Protein AF-A0A7J8NV21-F1 (afdb_monomer_lite)

Radius of gyration: 11.47 Å; chains: 1; bounding box: 27×15×31 Å

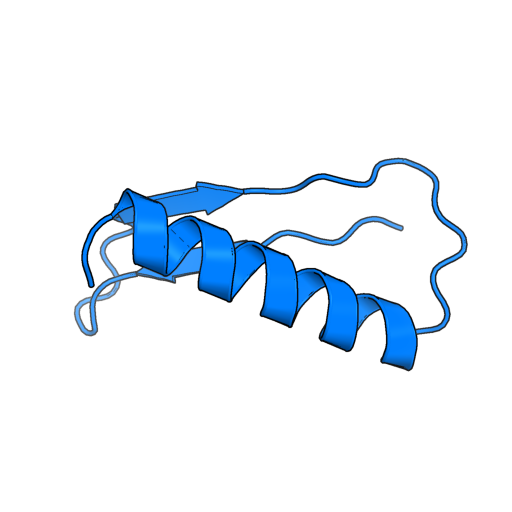Foldseek 3Di:
DWAKEWDADPVGHTPDIDTDDDDDPDDPVNSVVVRVVRVVVVCVVVVD

Secondary structure (DSSP, 8-state):
--EEEEEE-TTS-EEEEEEEESS----HHHHHHHHHHHHHHHHHHHT-

Structure (mmCIF, N/CA/C/O backbone):
data_AF-A0A7J8NV21-F1
#
_entry.id   AF-A0A7J8NV21-F1
#
loop_
_atom_site.group_PDB
_atom_site.id
_atom_site.type_symbol
_atom_site.label_atom_id
_atom_site.label_alt_id
_atom_site.label_comp_id
_atom_site.label_asym_id
_atom_site.label_entity_id
_atom_site.label_seq_id
_atom_site.pdbx_PDB_ins_code
_atom_site.Cartn_x
_atom_site.Cartn_y
_atom_site.Cartn_z
_atom_site.occupancy
_atom_site.B_iso_or_equiv
_atom_site.auth_seq_id
_atom_site.auth_comp_id
_atom_site.auth_asym_id
_atom_site.auth_atom_id
_atom_site.pdbx_PDB_model_num
ATOM 1 N N . MET A 1 1 ? 14.145 -5.595 -9.233 1.00 55.38 1 MET A N 1
ATOM 2 C CA . MET A 1 1 ? 13.598 -4.996 -7.991 1.00 55.38 1 MET A CA 1
ATOM 3 C C . MET A 1 1 ? 12.098 -4.781 -8.170 1.00 55.38 1 MET A C 1
ATOM 5 O O . MET A 1 1 ? 11.664 -4.670 -9.309 1.00 55.38 1 MET A O 1
ATOM 9 N N . GLY A 1 2 ? 11.314 -4.784 -7.091 1.00 63.41 2 GLY A N 1
ATOM 10 C CA . GLY A 1 2 ? 9.868 -4.520 -7.117 1.00 63.41 2 GLY A CA 1
ATOM 11 C C . GLY A 1 2 ? 9.461 -3.648 -5.929 1.00 63.41 2 GLY A C 1
ATOM 12 O O . GLY A 1 2 ? 10.244 -3.502 -4.990 1.00 63.41 2 GLY A O 1
ATOM 13 N N . CYS A 1 3 ? 8.270 -3.056 -5.978 1.00 68.94 3 CYS A N 1
ATOM 14 C CA . CYS A 1 3 ? 7.703 -2.258 -4.891 1.00 68.94 3 CYS A CA 1
ATOM 15 C C . CYS A 1 3 ? 6.399 -2.885 -4.381 1.00 68.94 3 CYS A C 1
ATOM 17 O O . 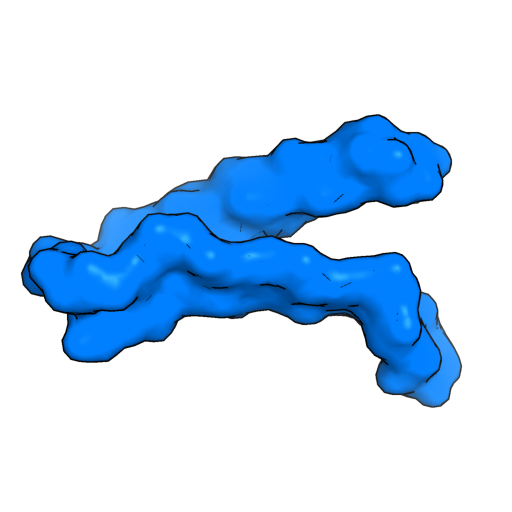CYS A 1 3 ? 5.652 -3.508 -5.138 1.00 68.94 3 CYS A O 1
ATOM 19 N N . GLY A 1 4 ? 6.147 -2.727 -3.084 1.00 76.81 4 GLY A N 1
ATOM 20 C CA . GLY A 1 4 ? 4.935 -3.192 -2.422 1.00 76.81 4 GLY A CA 1
ATOM 21 C C . GLY A 1 4 ? 4.598 -2.298 -1.237 1.00 76.81 4 GLY A C 1
ATOM 22 O O . GLY A 1 4 ? 5.480 -1.650 -0.671 1.00 76.81 4 GLY A O 1
ATOM 23 N N . VAL A 1 5 ? 3.319 -2.259 -0.889 1.00 81.75 5 VAL A N 1
ATOM 24 C CA . VAL A 1 5 ? 2.763 -1.454 0.194 1.00 81.75 5 VAL A CA 1
ATOM 25 C C . VAL A 1 5 ? 2.037 -2.373 1.158 1.00 81.75 5 VAL A C 1
ATOM 27 O O . VAL A 1 5 ? 1.357 -3.315 0.747 1.00 81.75 5 VAL A O 1
ATOM 30 N N . ILE A 1 6 ? 2.191 -2.094 2.447 1.00 85.00 6 ILE A N 1
ATOM 31 C CA . ILE A 1 6 ? 1.506 -2.799 3.524 1.00 85.00 6 ILE A CA 1
ATOM 32 C C . ILE A 1 6 ? 0.805 -1.748 4.374 1.00 85.00 6 ILE A C 1
ATOM 34 O O . ILE A 1 6 ? 1.449 -0.829 4.880 1.00 85.00 6 ILE A O 1
ATOM 38 N N . THR A 1 7 ? -0.501 -1.904 4.551 1.00 84.06 7 THR A N 1
ATOM 39 C CA . THR A 1 7 ? -1.276 -1.113 5.502 1.00 84.06 7 THR A CA 1
ATOM 40 C C . THR A 1 7 ? -1.374 -1.892 6.804 1.00 84.06 7 THR A C 1
ATOM 42 O O . THR A 1 7 ? -1.745 -3.070 6.813 1.00 84.06 7 THR A O 1
ATOM 45 N N . ARG A 1 8 ? -1.046 -1.232 7.913 1.00 88.25 8 ARG A N 1
ATOM 46 C CA . ARG A 1 8 ? -1.116 -1.800 9.259 1.00 88.25 8 ARG A CA 1
ATOM 47 C C . ARG A 1 8 ? -1.748 -0.814 10.233 1.00 88.25 8 ARG A C 1
ATOM 49 O O . ARG A 1 8 ? -1.580 0.391 10.061 1.00 88.25 8 ARG A O 1
ATOM 56 N N . TYR A 1 9 ? -2.416 -1.331 11.257 1.00 83.19 9 TYR A N 1
ATOM 57 C CA . TYR A 1 9 ? -2.780 -0.541 12.431 1.00 83.19 9 TYR A CA 1
ATOM 58 C C . TYR A 1 9 ? -1.537 -0.175 13.251 1.00 83.19 9 TYR A C 1
ATOM 60 O O . TYR A 1 9 ? -0.470 -0.776 13.091 1.00 83.19 9 TYR A O 1
ATOM 68 N N . GLU A 1 10 ? -1.682 0.797 14.150 1.00 82.62 10 GLU A N 1
ATOM 69 C CA . GLU A 1 10 ? -0.604 1.239 15.045 1.00 82.62 10 GLU A CA 1
ATOM 70 C C . GLU A 1 10 ? -0.075 0.101 15.933 1.00 82.62 10 GLU A C 1
ATOM 72 O O . GLU A 1 10 ? 1.126 0.010 16.172 1.00 82.62 10 GLU A O 1
ATOM 77 N N . GLU A 1 11 ? -0.945 -0.839 16.309 1.00 88.00 11 GLU A N 1
ATOM 78 C CA . GLU A 1 11 ? -0.632 -2.056 17.075 1.00 88.00 11 GLU A CA 1
ATOM 79 C C . GLU A 1 11 ? 0.173 -3.098 16.269 1.00 88.00 11 GLU A C 1
ATOM 81 O O . GLU A 1 11 ? 0.562 -4.142 16.787 1.00 88.00 11 GLU A O 1
ATOM 86 N N . GLY A 1 12 ? 0.428 -2.832 14.983 1.00 82.94 12 GLY A N 1
ATOM 87 C CA . GLY A 1 12 ? 1.224 -3.682 14.100 1.00 82.94 12 GLY A CA 1
ATOM 88 C C . GLY A 1 12 ? 0.427 -4.723 13.309 1.00 82.94 12 GLY A C 1
ATOM 89 O O . GLY A 1 12 ? 1.019 -5.433 12.496 1.00 82.94 12 GLY A O 1
ATOM 90 N N . PHE A 1 13 ? -0.895 -4.801 13.482 1.00 86.88 13 PHE A N 1
ATOM 91 C CA . PHE A 1 13 ? -1.743 -5.728 12.728 1.00 86.88 13 PHE A CA 1
ATOM 92 C C . PHE A 1 13 ? -1.873 -5.311 11.255 1.00 86.88 13 PHE A C 1
ATOM 94 O O . PHE A 1 13 ? -2.256 -4.180 10.959 1.00 86.88 13 PHE A O 1
ATOM 101 N N . VAL A 1 14 ? -1.570 -6.223 10.324 1.00 85.56 14 VAL A N 1
ATOM 102 C CA . VAL A 1 14 ? -1.641 -5.973 8.875 1.00 85.56 14 VAL A CA 1
ATOM 103 C C . VAL A 1 14 ? -3.075 -6.140 8.380 1.00 85.56 14 VAL A C 1
ATOM 105 O O . VAL A 1 14 ? -3.655 -7.214 8.497 1.00 85.56 14 VAL A O 1
ATOM 108 N N . VAL A 1 15 ? -3.622 -5.088 7.775 1.00 82.50 15 VAL A N 1
ATOM 109 C CA . VAL A 1 15 ? -5.009 -5.050 7.274 1.00 82.50 15 VAL A CA 1
ATOM 110 C C . VAL A 1 15 ? -5.111 -5.173 5.759 1.00 82.50 15 VAL A C 1
ATOM 112 O O . VAL A 1 15 ? -6.193 -5.381 5.218 1.00 82.50 15 VAL A O 1
ATOM 115 N N . GLY A 1 16 ? -3.988 -5.049 5.057 1.00 81.56 16 GLY A N 1
ATOM 116 C CA . GLY A 1 16 ? -3.953 -5.203 3.614 1.00 81.56 16 GLY A CA 1
ATOM 117 C C . GLY A 1 16 ? -2.562 -4.996 3.045 1.00 81.56 16 GLY A C 1
ATOM 118 O O . GLY A 1 16 ? -1.700 -4.364 3.659 1.00 81.56 16 GLY A O 1
ATOM 119 N N . SER A 1 17 ? -2.353 -5.524 1.847 1.00 83.31 17 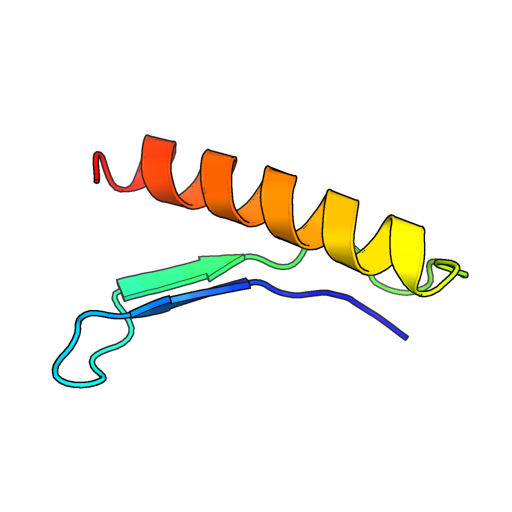SER A N 1
ATOM 120 C CA . SER A 1 17 ? -1.156 -5.275 1.059 1.00 83.31 17 SER A CA 1
ATOM 121 C C . SER A 1 17 ? -1.499 -5.171 -0.422 1.00 83.31 17 SER A C 1
ATOM 123 O O . SER A 1 17 ? -2.491 -5.733 -0.894 1.00 83.31 17 SER A O 1
ATOM 125 N N . CYS A 1 18 ? -0.673 -4.444 -1.165 1.00 79.81 18 CYS A N 1
ATOM 126 C CA . CYS A 1 18 ? -0.683 -4.454 -2.621 1.00 79.81 18 CYS A CA 1
ATOM 127 C C . CYS A 1 18 ? 0.747 -4.354 -3.162 1.00 79.81 18 CYS A C 1
ATOM 129 O O . CYS A 1 18 ? 1.659 -3.860 -2.499 1.00 79.81 18 CYS A O 1
ATOM 131 N N . GLY A 1 19 ? 0.962 -4.866 -4.369 1.00 73.75 19 GLY A N 1
ATOM 132 C CA . GLY A 1 19 ? 2.247 -4.803 -5.054 1.00 73.75 19 GLY A CA 1
ATOM 133 C C . GLY A 1 19 ? 2.043 -5.080 -6.534 1.00 73.75 19 GLY A C 1
ATOM 134 O O . GLY A 1 19 ? 1.568 -6.154 -6.896 1.00 73.75 19 GLY 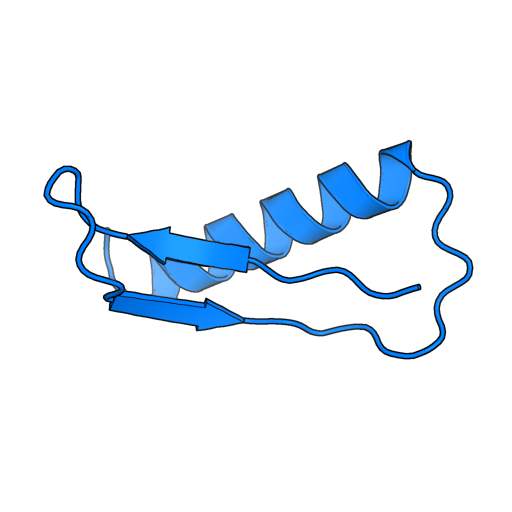A O 1
ATOM 135 N N . GLY A 1 20 ? 2.345 -4.094 -7.378 1.00 64.12 20 GLY A N 1
ATOM 136 C CA . GLY A 1 20 ? 1.977 -4.130 -8.797 1.00 64.12 20 GLY A CA 1
ATOM 137 C C . GLY A 1 20 ? 3.106 -4.503 -9.756 1.00 64.12 20 GLY A C 1
ATOM 138 O O . GLY A 1 20 ? 2.838 -4.930 -10.875 1.00 64.12 20 GLY A O 1
ATOM 139 N N . TYR A 1 21 ? 4.375 -4.369 -9.355 1.00 65.44 21 TYR A N 1
ATOM 140 C CA . TYR A 1 21 ? 5.451 -4.276 -10.346 1.00 65.44 21 TYR A CA 1
ATOM 141 C C . TYR A 1 21 ? 6.584 -5.267 -10.101 1.00 65.44 21 TYR A C 1
ATOM 143 O O . TYR A 1 21 ? 7.478 -5.061 -9.278 1.00 65.44 21 TYR A O 1
ATOM 151 N N . LYS A 1 22 ? 6.557 -6.350 -10.884 1.00 58.31 22 LYS A N 1
ATOM 152 C CA . LYS A 1 22 ? 7.669 -7.285 -11.065 1.00 58.31 22 LYS A CA 1
ATOM 153 C C . LYS A 1 22 ? 8.400 -6.887 -12.351 1.00 58.31 22 LYS A C 1
ATOM 155 O O . LYS A 1 22 ? 7.765 -6.751 -13.388 1.00 58.31 22 LYS A O 1
ATOM 160 N N . ASN A 1 23 ? 9.718 -6.704 -12.276 1.00 59.88 23 ASN A N 1
ATOM 161 C CA . ASN A 1 23 ? 10.597 -6.365 -13.409 1.00 59.88 23 ASN A CA 1
ATOM 162 C C . ASN A 1 23 ? 10.491 -4.932 -13.965 1.00 59.88 23 ASN A C 1
ATOM 164 O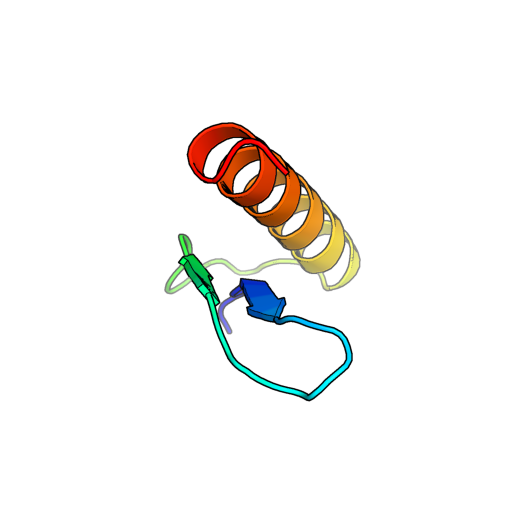 O . ASN A 1 23 ? 10.745 -4.722 -15.146 1.00 59.88 23 ASN A O 1
ATOM 168 N N . MET A 1 24 ? 10.180 -3.929 -13.140 1.00 60.56 24 MET A N 1
ATOM 169 C CA . MET A 1 24 ? 10.475 -2.548 -13.534 1.00 60.56 24 MET A CA 1
ATOM 170 C C . MET A 1 24 ? 11.899 -2.166 -13.114 1.00 60.56 24 MET A C 1
ATOM 172 O O . MET A 1 24 ? 12.277 -2.329 -11.951 1.00 60.56 24 MET A O 1
ATOM 176 N N . GLU A 1 25 ? 12.663 -1.581 -14.036 1.00 63.69 25 GLU A N 1
ATOM 177 C CA . GLU A 1 25 ? 13.810 -0.732 -13.698 1.00 63.69 25 GLU A CA 1
ATOM 178 C C . GLU A 1 25 ? 13.282 0.591 -13.142 1.00 63.69 25 GLU A C 1
ATOM 180 O O . GLU A 1 25 ? 13.202 1.615 -13.820 1.00 63.69 25 GLU A O 1
ATOM 185 N N . VAL A 1 26 ? 12.810 0.553 -11.899 1.00 61.47 26 VAL A N 1
ATOM 186 C CA . VAL A 1 26 ? 12.340 1.763 -11.242 1.00 61.47 26 VAL A CA 1
ATOM 187 C C . VAL A 1 26 ? 13.542 2.466 -10.625 1.00 61.47 26 VAL A C 1
ATOM 189 O O . VAL A 1 26 ? 14.146 1.963 -9.678 1.00 61.47 26 VAL A O 1
ATOM 192 N N . ILE A 1 27 ? 13.869 3.651 -11.138 1.00 71.25 27 ILE A N 1
ATOM 193 C CA . ILE A 1 27 ? 14.740 4.606 -10.442 1.00 71.25 27 ILE A CA 1
ATOM 194 C C . ILE A 1 27 ? 14.148 4.817 -9.037 1.00 71.25 27 ILE A C 1
ATOM 196 O O . ILE A 1 27 ? 12.930 4.944 -8.898 1.00 71.25 27 ILE A O 1
ATOM 200 N N . SER A 1 28 ? 14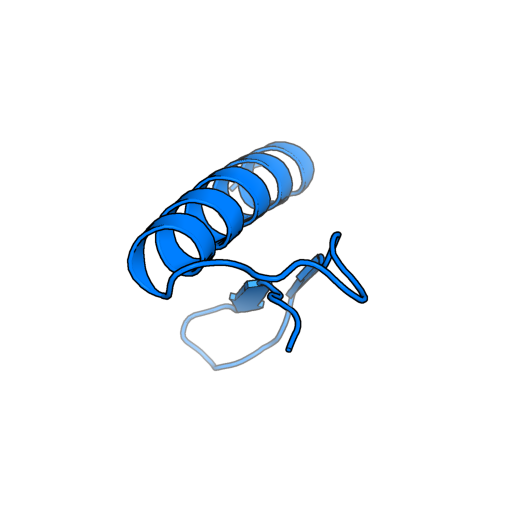.978 4.811 -7.990 1.00 73.44 28 SER A N 1
ATOM 201 C CA . SER A 1 28 ? 14.530 4.723 -6.587 1.00 73.44 28 SER A CA 1
ATOM 202 C C . SER A 1 28 ? 13.464 5.759 -6.197 1.00 73.44 28 SER A C 1
ATOM 204 O O . SER A 1 28 ? 12.550 5.447 -5.435 1.00 73.44 28 SER A O 1
ATOM 206 N N . GLU A 1 29 ? 13.528 6.968 -6.754 1.00 78.44 29 GLU A N 1
ATOM 207 C CA . GLU A 1 29 ? 12.522 8.018 -6.554 1.00 78.44 29 GLU A CA 1
ATOM 208 C C . GLU A 1 29 ? 11.160 7.648 -7.145 1.00 78.44 29 GLU A C 1
ATOM 210 O O . GLU A 1 29 ? 10.129 7.782 -6.486 1.00 78.44 29 GLU A O 1
ATOM 215 N N . ARG A 1 30 ? 11.143 7.093 -8.359 1.00 77.50 30 ARG A N 1
ATOM 216 C CA . ARG A 1 30 ? 9.911 6.647 -9.012 1.00 77.50 30 ARG A CA 1
ATOM 217 C C . ARG A 1 30 ? 9.287 5.459 -8.274 1.00 77.50 30 ARG A C 1
ATOM 219 O O . ARG A 1 30 ? 8.066 5.367 -8.224 1.00 77.50 30 ARG A O 1
ATOM 226 N N . ALA A 1 31 ? 10.086 4.605 -7.628 1.00 77.44 31 ALA A N 1
ATOM 227 C CA . ALA A 1 31 ? 9.568 3.496 -6.822 1.00 77.44 31 ALA A CA 1
ATOM 228 C C . ALA A 1 31 ? 8.797 3.996 -5.599 1.00 77.44 31 ALA A C 1
ATOM 230 O O . ALA A 1 31 ? 7.760 3.429 -5.258 1.00 77.44 31 ALA A O 1
ATOM 231 N N . LYS A 1 32 ? 9.271 5.083 -4.975 1.00 80.75 32 LYS A N 1
ATOM 232 C CA . LYS A 1 32 ? 8.587 5.729 -3.848 1.00 80.75 32 LYS A CA 1
ATOM 233 C C . LYS A 1 32 ? 7.252 6.335 -4.276 1.00 80.75 32 LYS A C 1
ATOM 235 O O . LYS A 1 32 ? 6.264 6.150 -3.578 1.00 80.75 32 LYS A O 1
ATOM 240 N N . LEU A 1 33 ? 7.211 7.007 -5.430 1.00 84.69 33 LEU A N 1
ATOM 241 C CA . LEU A 1 33 ? 5.971 7.584 -5.963 1.00 84.69 33 LEU A CA 1
ATOM 242 C C . LEU A 1 33 ? 4.936 6.507 -6.307 1.00 84.69 33 LEU A C 1
ATOM 244 O O . LEU A 1 33 ? 3.768 6.649 -5.964 1.00 84.69 33 LEU A O 1
ATOM 248 N N . VAL A 1 34 ? 5.371 5.406 -6.924 1.00 83.31 34 VAL A N 1
ATOM 249 C CA . VAL A 1 34 ? 4.490 4.270 -7.229 1.00 83.31 34 VAL A CA 1
ATOM 250 C C . VAL A 1 34 ? 3.969 3.619 -5.947 1.00 83.31 34 VAL A C 1
ATOM 252 O O . VAL A 1 34 ? 2.779 3.349 -5.845 1.00 83.31 34 VAL A O 1
ATOM 255 N N . ALA A 1 35 ? 4.827 3.412 -4.945 1.00 83.19 35 ALA A N 1
ATOM 256 C CA . ALA A 1 35 ? 4.396 2.892 -3.648 1.00 83.19 35 ALA A CA 1
ATOM 257 C C . ALA A 1 35 ? 3.403 3.834 -2.938 1.00 83.19 35 ALA A C 1
ATOM 259 O O . ALA A 1 35 ? 2.483 3.367 -2.276 1.00 83.19 35 ALA A O 1
ATOM 260 N N . LEU A 1 36 ? 3.547 5.153 -3.087 1.00 85.94 36 LEU A N 1
ATOM 261 C CA . LEU A 1 36 ? 2.590 6.107 -2.528 1.00 85.94 36 LEU A CA 1
ATOM 262 C C . LEU A 1 36 ? 1.212 5.999 -3.201 1.00 85.94 36 LEU A C 1
ATOM 264 O O . LEU A 1 36 ? 0.204 5.934 -2.499 1.00 85.94 36 LEU A O 1
ATOM 268 N N . ASP A 1 37 ? 1.167 5.946 -4.535 1.00 87.94 37 ASP A N 1
ATOM 269 C CA . ASP A 1 37 ? -0.092 5.820 -5.281 1.00 87.94 37 ASP A CA 1
ATOM 270 C C . ASP A 1 37 ? -0.815 4.503 -4.955 1.00 87.94 37 ASP A C 1
ATOM 272 O O . ASP A 1 37 ? -1.994 4.503 -4.605 1.00 87.94 37 ASP A O 1
ATOM 276 N N . GLU A 1 38 ? -0.082 3.389 -4.953 1.00 85.62 38 GLU A N 1
ATOM 277 C CA . GLU A 1 38 ? -0.584 2.072 -4.545 1.00 85.62 38 GLU A CA 1
ATOM 278 C C . GLU A 1 38 ? -1.142 2.093 -3.109 1.00 85.62 38 GLU A C 1
ATOM 280 O O . GLU A 1 38 ? -2.221 1.558 -2.841 1.00 85.62 38 GLU A O 1
ATOM 285 N N . GLY A 1 39 ? -0.464 2.786 -2.188 1.00 85.31 39 GLY A N 1
ATOM 286 C CA . GLY A 1 39 ? -0.929 2.967 -0.813 1.00 85.31 39 GLY A CA 1
ATOM 287 C C . GLY A 1 39 ? -2.214 3.786 -0.711 1.00 85.31 39 GLY A C 1
ATOM 288 O O . GLY A 1 39 ? -3.124 3.409 0.027 1.00 85.31 39 GLY A O 1
ATOM 289 N N . MET A 1 40 ? -2.339 4.864 -1.489 1.00 87.69 40 MET A N 1
ATOM 290 C CA . MET A 1 40 ? -3.573 5.652 -1.565 1.00 87.69 40 MET A CA 1
ATOM 291 C C . MET A 1 40 ? -4.737 4.841 -2.141 1.00 87.69 40 MET A C 1
ATOM 293 O O . MET A 1 40 ? -5.864 4.935 -1.651 1.00 87.69 40 MET A O 1
ATOM 297 N N . GLN A 1 41 ? -4.488 4.037 -3.176 1.00 87.50 41 GLN A N 1
ATOM 298 C CA . GLN A 1 41 ? -5.503 3.148 -3.738 1.00 87.50 41 GLN A CA 1
ATOM 299 C C . GLN A 1 41 ? -5.954 2.099 -2.715 1.00 87.50 41 GLN A C 1
ATOM 301 O O . GLN A 1 41 ? -7.154 1.843 -2.588 1.00 87.50 41 GLN A O 1
ATOM 306 N N . LEU A 1 42 ? -5.015 1.525 -1.958 1.00 86.00 42 LEU A N 1
ATOM 307 C CA . LEU A 1 42 ? -5.309 0.574 -0.890 1.00 86.00 42 LEU A CA 1
ATOM 308 C C . LEU A 1 42 ? -6.136 1.220 0.232 1.00 86.00 42 LEU A C 1
ATOM 310 O O . LEU A 1 42 ? -7.162 0.660 0.615 1.00 86.00 42 LEU A O 1
ATOM 314 N N . ALA A 1 43 ? -5.768 2.421 0.686 1.00 84.56 43 ALA A N 1
ATOM 315 C CA . ALA A 1 43 ? -6.529 3.175 1.684 1.00 84.56 43 ALA A CA 1
ATOM 316 C C . ALA A 1 43 ? -7.978 3.430 1.232 1.00 84.56 43 ALA A C 1
ATOM 318 O O . ALA A 1 43 ? -8.924 3.121 1.954 1.00 84.56 43 ALA A O 1
ATOM 319 N N . ARG A 1 44 ? -8.176 3.857 -0.026 1.00 86.88 44 ARG A N 1
ATOM 320 C CA . ARG A 1 44 ? -9.518 4.045 -0.610 1.00 86.88 44 ARG A CA 1
ATOM 321 C C . ARG A 1 44 ? -10.350 2.762 -0.624 1.00 86.88 44 ARG A C 1
ATOM 323 O O . ARG A 1 44 ? -11.546 2.818 -0.349 1.00 86.88 44 ARG A O 1
ATOM 330 N N . ARG A 1 45 ? -9.744 1.611 -0.946 1.00 85.56 45 ARG A N 1
ATOM 331 C CA . ARG A 1 45 ? -10.438 0.306 -0.932 1.00 85.56 45 ARG A CA 1
ATOM 332 C C . ARG A 1 45 ? -10.833 -0.111 0.481 1.00 85.56 45 ARG A C 1
ATOM 334 O O . ARG A 1 45 ? -11.914 -0.663 0.666 1.00 85.56 45 ARG A O 1
ATOM 341 N N . LEU A 1 46 ? -9.966 0.166 1.451 1.00 82.62 46 LEU A N 1
ATOM 342 C CA . LEU A 1 46 ? -10.189 -0.136 2.863 1.00 82.62 46 LEU A CA 1
ATOM 343 C C . LEU A 1 46 ? -11.087 0.895 3.568 1.00 82.62 46 LEU A C 1
ATOM 345 O O . LEU A 1 46 ? -11.550 0.618 4.669 1.00 82.62 46 LEU A O 1
ATOM 349 N N . LYS A 1 47 ? -11.390 2.029 2.916 1.00 82.75 47 LYS A N 1
ATOM 350 C CA . LYS A 1 47 ? -12.174 3.152 3.461 1.00 82.75 47 LYS A CA 1
ATOM 351 C C . LYS A 1 47 ? -11.567 3.729 4.748 1.00 82.75 47 LYS A C 1
ATOM 353 O O . LYS A 1 47 ? -12.299 4.032 5.690 1.00 82.75 47 LYS A O 1
ATOM 358 N N . ILE A 1 48 ? -10.242 3.858 4.763 1.00 71.75 48 ILE A N 1
ATOM 359 C CA . ILE A 1 48 ? -9.450 4.460 5.848 1.00 71.75 48 ILE A CA 1
ATOM 360 C C . ILE A 1 48 ? -8.808 5.770 5.402 1.00 71.75 48 ILE A C 1
ATOM 362 O O . ILE A 1 48 ? -8.619 5.945 4.173 1.00 71.75 48 ILE A O 1
#

pLDDT: mean 78.28, std 9.36, range [55.38, 88.25]

Sequence (48 aa):
MGCGVITRYEEGFVVGSCGGYKNMEVISERAKLVALDEGMQLARRLKI

Organism: Gossypium raimondii (NCBI:txid29730)